Protein AF-U5S0H2-F1 (afdb_monomer)

Foldseek 3Di:
DDDDDDDCVVVPPDCQCVLLPLLNPDVPDVVSVVVVVCVVPPVVCVVVVVVVSVVVVTRDDDPVCVVVDDQDDVNDDPPD

Solvent-accessible surface area (backbone atoms only — not comparable to full-atom values): 5393 Å² total; per-residue (Å²): 136,93,75,90,83,76,67,62,88,81,54,69,88,68,61,62,69,61,40,56,31,80,85,62,58,73,73,91,42,72,65,54,56,51,49,53,56,43,54,75,75,42,67,89,50,44,69,59,54,54,52,49,48,63,73,68,50,58,61,72,72,66,75,80,54,58,84,77,46,92,78,44,78,94,74,52,81,80,84,124

Secondary structure (DSSP, 8-state):
-------TTT-SS--HHHHT-GGGS-SSSHHHHHHHHHHHH-GGGHHHHHHHHHHHTTT---GGGGGGS---GGG-----

Mean predicted aligned error: 6.35 Å

Sequence (80 aa):
YLTWRTDMAVCSHCPVCQGTCPFNAFDKSGVHELVKGTVANTSIFNGFFTSMDKSFDYGRKPPEEWWNSEQPVTGIDTSI

Radius of gyration: 15.58 Å; Cα contacts (8 Å, |Δi|>4): 30; chains: 1; bounding box: 32×31×41 Å

pLDDT: mean 84.63, std 6.67, range [57.72, 93.69]

Structure (mmCIF, N/CA/C/O backbone):
data_AF-U5S0H2-F1
#
_entry.id   AF-U5S0H2-F1
#
loop_
_atom_site.group_PDB
_atom_site.id
_atom_site.type_symbol
_atom_site.label_atom_id
_atom_site.label_alt_id
_atom_site.label_comp_id
_atom_site.label_asym_id
_atom_site.label_entity_id
_atom_site.label_seq_id
_atom_site.pdbx_PDB_ins_code
_atom_site.Cartn_x
_atom_site.Cartn_y
_atom_site.Cartn_z
_atom_site.occupancy
_atom_site.B_iso_or_equiv
_atom_site.auth_seq_id
_atom_site.auth_comp_id
_atom_site.auth_asym_id
_atom_site.auth_atom_id
_atom_site.pdbx_PDB_model_num
ATOM 1 N N . TYR A 1 1 ? 12.514 -6.834 22.888 1.00 61.94 1 TYR A N 1
ATOM 2 C CA . TYR A 1 1 ? 11.732 -5.996 21.957 1.00 61.94 1 TYR A CA 1
ATOM 3 C C . TYR A 1 1 ? 11.137 -6.890 20.883 1.00 61.94 1 TYR A C 1
ATOM 5 O O . TYR A 1 1 ? 11.897 -7.576 20.210 1.00 61.94 1 TYR A O 1
ATOM 13 N N . LEU A 1 2 ? 9.807 -6.964 20.788 1.00 88.81 2 LEU A N 1
ATOM 14 C CA . LEU A 1 2 ? 9.107 -7.811 19.816 1.00 88.81 2 LEU A CA 1
ATOM 15 C C . LEU A 1 2 ? 9.019 -7.061 18.483 1.00 88.81 2 LEU A C 1
ATOM 17 O O . LEU A 1 2 ? 8.548 -5.929 18.449 1.00 88.81 2 LEU A O 1
ATOM 21 N N . THR A 1 3 ? 9.517 -7.662 17.407 1.00 87.62 3 THR A N 1
ATOM 22 C CA . THR A 1 3 ? 9.450 -7.099 16.054 1.00 87.62 3 THR A CA 1
ATOM 23 C C . THR A 1 3 ? 9.326 -8.222 15.033 1.00 87.62 3 THR A C 1
ATOM 25 O O . THR A 1 3 ? 9.793 -9.338 15.275 1.00 87.62 3 THR A O 1
ATOM 28 N N . TRP 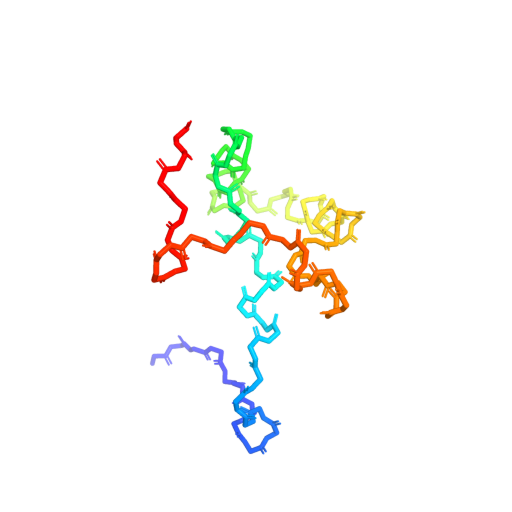A 1 4 ? 8.715 -7.921 13.892 1.00 88.31 4 TRP A N 1
ATOM 29 C CA . TRP A 1 4 ? 8.654 -8.828 12.754 1.00 88.31 4 TRP A CA 1
ATOM 30 C C . TRP A 1 4 ? 9.994 -8.782 12.017 1.00 88.31 4 TRP A C 1
ATOM 32 O O . TRP A 1 4 ? 10.446 -7.721 11.590 1.00 88.31 4 TRP A O 1
ATOM 42 N N . ARG A 1 5 ? 10.668 -9.930 11.907 1.00 88.12 5 ARG A N 1
ATOM 43 C CA . ARG A 1 5 ? 11.955 -10.050 11.213 1.00 88.12 5 ARG A CA 1
ATOM 44 C C . ARG A 1 5 ? 11.718 -10.506 9.777 1.00 88.12 5 ARG A C 1
ATOM 46 O O . ARG A 1 5 ? 11.252 -11.620 9.564 1.00 88.12 5 ARG A O 1
ATOM 53 N N . THR A 1 6 ? 12.048 -9.657 8.812 1.00 86.81 6 THR A N 1
ATOM 54 C CA . THR A 1 6 ? 12.100 -10.018 7.390 1.00 86.81 6 THR A CA 1
ATOM 55 C C . THR A 1 6 ? 13.509 -10.455 7.000 1.00 86.81 6 THR A C 1
ATOM 57 O O . THR A 1 6 ? 14.490 -10.007 7.598 1.00 86.81 6 THR A O 1
ATOM 60 N N . ASP A 1 7 ? 13.619 -11.313 5.985 1.00 89.75 7 ASP A N 1
ATOM 61 C CA . ASP A 1 7 ? 14.910 -11.693 5.412 1.00 89.75 7 ASP A CA 1
ATOM 62 C C . ASP A 1 7 ? 15.442 -10.570 4.506 1.00 89.75 7 ASP A C 1
ATOM 64 O O . ASP A 1 7 ? 14.947 -10.338 3.400 1.00 89.75 7 ASP A O 1
ATOM 68 N N . MET A 1 8 ? 16.452 -9.852 4.996 1.00 85.56 8 MET A N 1
ATOM 69 C CA . MET A 1 8 ? 17.067 -8.735 4.276 1.00 85.56 8 MET A CA 1
ATOM 70 C C . MET A 1 8 ? 18.044 -9.185 3.182 1.00 85.56 8 MET A C 1
ATOM 72 O O . MET A 1 8 ? 18.387 -8.372 2.328 1.00 85.56 8 MET A O 1
ATOM 76 N N . ALA A 1 9 ? 18.477 -10.452 3.168 1.00 87.75 9 ALA A N 1
ATOM 77 C CA . ALA A 1 9 ? 19.295 -10.986 2.079 1.00 87.75 9 ALA A CA 1
ATOM 78 C C . ALA A 1 9 ? 18.454 -11.221 0.814 1.00 87.75 9 ALA A C 1
ATOM 80 O O . ALA A 1 9 ? 18.952 -11.069 -0.297 1.00 87.75 9 ALA A O 1
ATOM 81 N N . VAL A 1 10 ? 17.167 -11.541 0.986 1.00 87.56 10 VAL A N 1
ATOM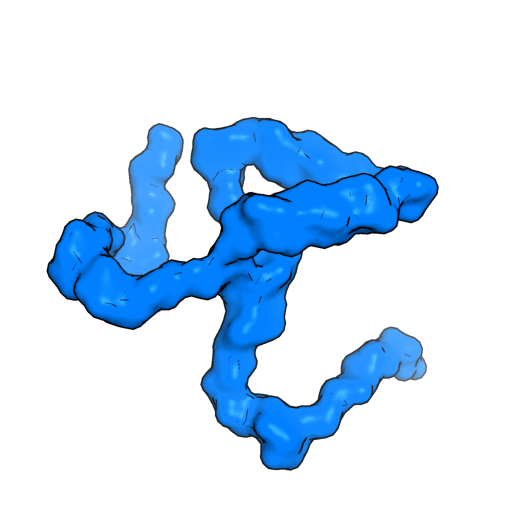 82 C CA . VAL A 1 10 ? 16.206 -11.711 -0.116 1.00 87.56 10 VAL A CA 1
ATOM 83 C C . VAL A 1 10 ? 15.581 -10.373 -0.532 1.00 87.56 10 VAL A C 1
ATOM 85 O O . VAL A 1 10 ? 15.294 -10.154 -1.706 1.00 87.56 10 VAL A O 1
ATOM 88 N N . CYS A 1 11 ? 15.380 -9.452 0.413 1.00 83.56 11 CYS A N 1
ATOM 89 C CA . CYS A 1 11 ? 14.708 -8.171 0.186 1.00 83.56 11 CYS A CA 1
ATOM 90 C C . CYS A 1 11 ? 15.693 -7.006 -0.061 1.00 83.56 11 CYS A C 1
ATOM 92 O O . CYS A 1 11 ? 15.669 -6.000 0.650 1.00 83.56 11 CYS A O 1
ATOM 94 N N . SER A 1 12 ? 16.573 -7.104 -1.065 1.00 80.56 12 SER A N 1
ATOM 95 C CA . SER A 1 12 ? 17.460 -5.983 -1.417 1.00 80.56 12 SER A CA 1
ATOM 96 C C . SER A 1 12 ? 16.727 -4.957 -2.292 1.00 80.56 12 SER A C 1
ATOM 98 O O . SER A 1 12 ? 16.454 -5.222 -3.461 1.00 80.56 12 SER A O 1
ATOM 100 N N . HIS A 1 13 ? 16.426 -3.775 -1.745 1.00 79.31 13 HIS A N 1
ATOM 101 C CA . HIS A 1 13 ? 15.869 -2.622 -2.479 1.00 79.31 13 HIS A CA 1
ATOM 102 C C . HIS A 1 13 ? 14.495 -2.825 -3.151 1.00 79.31 13 HIS A C 1
ATOM 104 O O . HIS A 1 13 ? 14.148 -2.081 -4.064 1.00 79.31 13 HIS A O 1
ATOM 110 N N . CYS A 1 14 ? 13.682 -3.788 -2.707 1.00 79.38 14 CYS A N 1
ATOM 111 C CA . CYS A 1 14 ? 12.335 -3.994 -3.246 1.00 79.38 14 CYS A CA 1
ATOM 112 C C . CYS A 1 14 ? 11.312 -3.035 -2.589 1.00 79.38 14 CYS A C 1
ATOM 114 O O . CYS A 1 14 ? 11.064 -3.166 -1.390 1.00 79.38 14 CYS A O 1
ATOM 116 N N . PRO A 1 15 ? 10.664 -2.107 -3.327 1.00 82.69 15 PRO A N 1
ATOM 117 C CA . PRO A 1 15 ? 9.687 -1.167 -2.759 1.00 82.69 15 PRO A CA 1
ATOM 118 C C . PRO A 1 15 ? 8.253 -1.726 -2.694 1.00 82.69 15 PRO A C 1
ATOM 120 O O . PRO A 1 15 ? 7.325 -1.023 -2.292 1.00 82.69 15 PRO A O 1
ATOM 123 N N . VAL A 1 16 ? 8.036 -2.987 -3.092 1.00 86.06 16 VAL A N 1
ATOM 124 C CA . VAL A 1 16 ? 6.688 -3.557 -3.288 1.00 86.06 16 VAL A CA 1
ATOM 125 C C . VAL A 1 16 ? 5.860 -3.542 -2.004 1.00 86.06 16 VAL A C 1
ATOM 127 O O . VAL A 1 16 ? 4.671 -3.239 -2.054 1.00 86.06 16 VAL A O 1
ATOM 130 N N . CYS A 1 17 ? 6.476 -3.822 -0.853 1.00 87.62 17 CYS A N 1
ATOM 131 C CA . CYS A 1 17 ? 5.782 -3.815 0.436 1.00 87.62 17 CYS A CA 1
ATOM 132 C C . CYS A 1 17 ? 5.275 -2.421 0.830 1.00 87.62 17 CYS A C 1
ATOM 134 O O . CYS A 1 17 ? 4.219 -2.317 1.447 1.00 87.62 17 CYS A O 1
ATOM 136 N N . GLN A 1 18 ? 5.990 -1.356 0.453 1.00 87.38 18 GLN A N 1
ATOM 137 C CA . GLN A 1 18 ? 5.542 0.013 0.697 1.00 87.38 18 GLN A CA 1
ATOM 138 C C . GLN A 1 18 ? 4.408 0.399 -0.252 1.00 87.38 18 GLN A C 1
ATOM 140 O O . GLN A 1 18 ? 3.428 0.980 0.202 1.00 87.38 18 GLN A O 1
ATOM 145 N N . GLY A 1 19 ? 4.500 0.042 -1.537 1.00 85.25 19 GLY A N 1
ATOM 146 C CA . GLY A 1 19 ? 3.453 0.349 -2.517 1.00 85.25 19 GLY A CA 1
ATOM 147 C C . GLY A 1 19 ? 2.120 -0.342 -2.218 1.00 85.25 19 GLY A C 1
ATOM 148 O O . GLY A 1 19 ? 1.076 0.288 -2.307 1.00 85.25 19 GLY A O 1
ATOM 149 N N . THR A 1 20 ? 2.155 -1.613 -1.805 1.00 86.94 20 THR A N 1
ATOM 150 C CA . THR A 1 20 ? 0.952 -2.420 -1.514 1.00 86.94 20 THR A CA 1
ATOM 151 C C . THR A 1 20 ? 0.402 -2.236 -0.097 1.00 86.94 20 THR A C 1
ATOM 153 O O . THR A 1 20 ? -0.548 -2.916 0.277 1.00 86.94 20 THR A O 1
ATOM 156 N N . CYS A 1 21 ? 1.029 -1.407 0.742 1.00 89.00 21 CYS A N 1
ATOM 157 C CA . CYS A 1 21 ? 0.583 -1.230 2.119 1.00 89.00 21 CYS A CA 1
ATOM 158 C C . CYS A 1 21 ? -0.772 -0.495 2.136 1.00 89.00 21 CYS A C 1
ATOM 160 O O . CYS A 1 21 ? -0.823 0.643 1.666 1.00 89.00 21 CYS A O 1
ATOM 162 N N . PRO A 1 22 ? -1.833 -1.045 2.759 1.00 85.75 22 PRO A N 1
ATOM 163 C CA . PRO A 1 22 ? -3.147 -0.390 2.802 1.00 85.75 22 PRO A CA 1
ATOM 164 C C . PRO A 1 22 ? -3.122 0.996 3.471 1.00 85.75 22 PRO A C 1
ATOM 166 O O . PRO A 1 22 ? -3.954 1.858 3.195 1.00 85.75 22 PRO A O 1
ATOM 169 N N . PHE A 1 23 ? -2.140 1.242 4.346 1.00 87.25 23 PHE A N 1
ATOM 170 C CA . PHE A 1 23 ? -1.952 2.539 5.002 1.00 87.25 23 PHE A CA 1
ATOM 171 C C . PHE A 1 23 ? -1.337 3.607 4.087 1.00 87.25 23 PHE A C 1
ATOM 173 O O . PHE A 1 23 ? -1.502 4.792 4.367 1.00 87.25 23 PHE A O 1
ATOM 180 N N . ASN A 1 24 ? -0.698 3.205 2.986 1.00 86.38 24 ASN A N 1
ATOM 181 C CA . ASN A 1 24 ? -0.107 4.106 1.993 1.00 86.38 24 ASN A CA 1
ATOM 182 C C . ASN A 1 24 ? -1.062 4.448 0.838 1.00 86.38 24 ASN A C 1
ATOM 184 O O . ASN A 1 24 ? -0.665 5.155 -0.087 1.00 86.38 24 ASN A O 1
ATOM 188 N N . ALA A 1 25 ? -2.315 3.979 0.870 1.00 81.19 25 ALA A N 1
ATOM 189 C CA . ALA A 1 25 ? -3.333 4.448 -0.065 1.00 81.19 25 ALA A CA 1
ATOM 190 C C . ALA A 1 25 ? -3.513 5.972 0.084 1.00 81.19 25 ALA A C 1
ATOM 192 O O . ALA A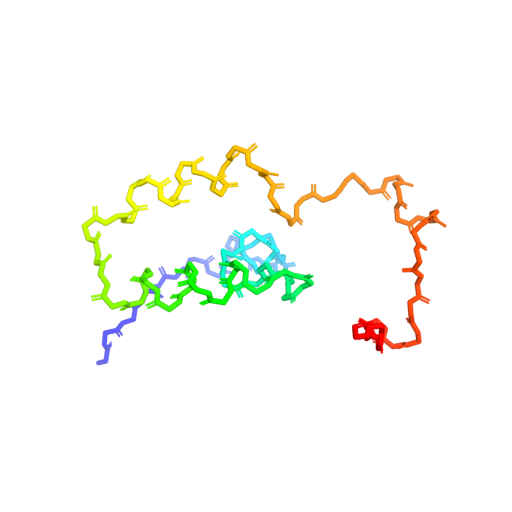 1 25 ? -3.653 6.464 1.207 1.00 81.19 25 ALA A O 1
ATOM 193 N N . PHE A 1 26 ? -3.476 6.705 -1.034 1.00 73.12 26 PHE A N 1
ATOM 194 C CA . PHE A 1 26 ? -3.560 8.169 -1.053 1.00 73.12 26 PHE A CA 1
ATOM 195 C C . PHE A 1 26 ? -4.897 8.677 -0.499 1.00 73.12 26 PHE A C 1
ATOM 197 O O . PHE A 1 26 ? -5.958 8.140 -0.814 1.00 73.12 26 PHE A O 1
ATOM 204 N N . ASP A 1 27 ? -4.850 9.779 0.250 1.00 66.81 27 ASP A N 1
ATOM 205 C CA . ASP A 1 27 ? -6.006 10.359 0.948 1.00 66.81 27 ASP A CA 1
ATOM 206 C C . ASP A 1 27 ? -6.901 11.236 0.047 1.00 66.81 27 ASP A C 1
ATOM 208 O O . ASP A 1 27 ? -7.654 12.072 0.536 1.00 66.81 27 ASP A O 1
ATOM 212 N N . LYS A 1 28 ? -6.901 11.013 -1.278 1.00 68.56 28 LYS A N 1
ATOM 213 C CA . LYS A 1 28 ? -7.799 11.730 -2.215 1.00 68.56 28 LYS A CA 1
ATOM 214 C C . LYS A 1 28 ? -9.292 11.475 -1.940 1.00 68.56 28 LYS A C 1
ATOM 216 O O . LYS A 1 28 ? -10.154 12.123 -2.522 1.00 68.56 28 LYS A O 1
ATOM 221 N N . SER A 1 29 ? -9.611 10.519 -1.065 1.00 72.50 29 SER A N 1
ATOM 222 C CA . SER A 1 29 ? -10.955 10.247 -0.561 1.00 72.50 29 SER A CA 1
ATOM 223 C C . SER A 1 29 ? -10.911 10.043 0.953 1.00 72.50 29 SER A C 1
ATOM 225 O O . SER A 1 29 ? -10.192 9.168 1.439 1.00 72.50 29 SER A O 1
ATOM 227 N N . GLY A 1 30 ? -11.749 10.776 1.698 1.00 79.69 30 GLY A N 1
ATOM 228 C CA . GLY A 1 30 ? -11.870 10.641 3.159 1.00 79.69 30 GLY A CA 1
ATOM 229 C C . GLY A 1 30 ? -12.322 9.250 3.633 1.00 79.69 30 GLY A C 1
ATOM 230 O O . GLY A 1 30 ? -12.194 8.912 4.808 1.00 79.69 30 GLY A O 1
ATOM 231 N N . VAL A 1 31 ? -12.803 8.394 2.721 1.00 84.25 31 VAL A N 1
ATOM 232 C CA . VAL A 1 31 ? -13.120 6.988 3.022 1.00 84.25 31 VAL A CA 1
ATOM 233 C C . VAL A 1 31 ? -11.870 6.216 3.448 1.00 84.25 31 VAL A C 1
ATOM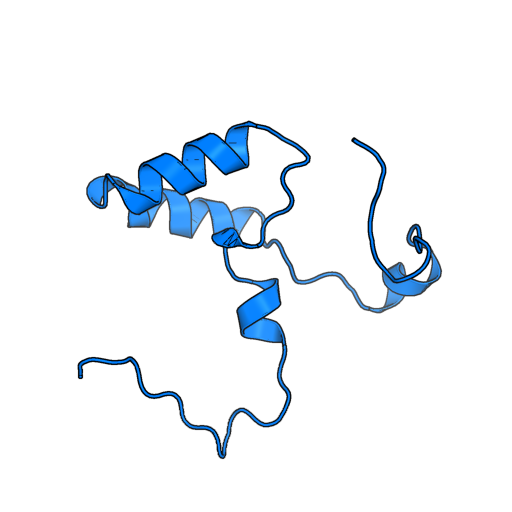 235 O O . VAL A 1 31 ? -11.954 5.385 4.352 1.00 84.25 31 VAL A O 1
ATOM 238 N N . HIS A 1 32 ? -10.705 6.490 2.851 1.00 86.00 32 HIS A N 1
ATOM 239 C CA . HIS A 1 32 ? -9.471 5.794 3.223 1.00 86.00 32 HIS A CA 1
ATOM 240 C C . HIS A 1 32 ? -9.022 6.143 4.646 1.00 86.00 32 HIS A C 1
ATOM 242 O O . HIS A 1 32 ? -8.550 5.258 5.356 1.00 86.00 32 HIS A O 1
ATOM 248 N N . GLU A 1 33 ? -9.240 7.374 5.107 1.00 86.69 33 GLU A N 1
ATOM 249 C CA . GLU A 1 33 ? -8.935 7.784 6.481 1.00 86.69 33 GLU A CA 1
ATOM 250 C C . GLU A 1 33 ? -9.841 7.072 7.498 1.00 86.69 33 GLU A C 1
ATOM 252 O O . GLU A 1 33 ? -9.359 6.507 8.485 1.00 86.69 33 GLU A O 1
ATOM 257 N N . LEU A 1 34 ? -11.144 6.987 7.203 1.00 87.44 34 LEU A N 1
ATOM 258 C CA . LEU A 1 34 ? -12.100 6.234 8.016 1.00 87.44 34 LEU A CA 1
ATOM 259 C C . LEU A 1 34 ? -11.720 4.747 8.093 1.00 87.44 34 LEU A C 1
ATOM 261 O O . LEU A 1 34 ? -11.657 4.174 9.182 1.00 87.44 34 LEU A O 1
ATOM 265 N N . VAL A 1 35 ? -11.426 4.114 6.954 1.00 87.75 35 VAL A N 1
ATOM 266 C CA . VAL A 1 35 ? -11.049 2.693 6.911 1.00 87.75 35 VAL A CA 1
ATOM 267 C C . VAL A 1 35 ? -9.754 2.452 7.690 1.00 87.75 35 VAL A C 1
ATOM 269 O O . VAL A 1 35 ? -9.730 1.560 8.537 1.00 87.75 35 VAL A O 1
ATOM 272 N N . LYS A 1 36 ? -8.713 3.278 7.510 1.00 88.75 36 LYS A N 1
ATOM 273 C CA . LYS A 1 36 ? -7.459 3.187 8.286 1.00 88.75 36 LYS A CA 1
ATOM 274 C C . LYS A 1 36 ? -7.724 3.302 9.794 1.00 88.75 36 LYS A C 1
ATOM 276 O O . LYS A 1 36 ? -7.232 2.475 10.565 1.00 88.75 36 LYS A O 1
ATOM 281 N N . GLY A 1 37 ? -8.546 4.268 10.211 1.00 89.44 37 GLY A N 1
ATOM 282 C CA . GLY A 1 37 ? -8.935 4.456 11.612 1.00 89.44 37 GLY A CA 1
ATOM 283 C C . GLY A 1 37 ? -9.712 3.267 12.186 1.00 89.44 37 GLY A C 1
ATOM 284 O O . GLY A 1 37 ? -9.463 2.849 13.318 1.00 89.44 37 GLY A O 1
ATOM 285 N N . THR A 1 38 ? -10.613 2.669 11.406 1.00 90.12 38 THR A N 1
ATOM 286 C CA . THR A 1 38 ? -11.376 1.485 11.838 1.00 90.12 38 THR A CA 1
ATOM 287 C C . THR A 1 38 ? -10.496 0.240 11.940 1.00 90.12 38 THR A C 1
ATOM 289 O O . THR A 1 38 ? -10.538 -0.433 12.965 1.00 90.12 38 THR A O 1
ATOM 292 N N . VAL A 1 39 ? -9.637 -0.038 10.951 1.00 91.19 39 VAL A N 1
ATOM 293 C CA . VAL A 1 39 ? -8.708 -1.187 10.953 1.00 91.19 39 VAL A CA 1
ATOM 294 C C . VAL A 1 39 ? -7.726 -1.115 12.125 1.00 91.19 39 VAL A C 1
ATOM 296 O O . VAL A 1 39 ? -7.413 -2.139 12.730 1.00 91.19 39 VAL A O 1
ATOM 299 N N . ALA A 1 40 ? -7.272 0.088 12.488 1.00 89.31 40 ALA A N 1
ATOM 300 C CA . ALA A 1 40 ? -6.366 0.285 13.619 1.00 89.31 40 ALA A CA 1
ATOM 301 C C . ALA A 1 40 ? -7.004 -0.057 14.978 1.00 89.31 40 ALA A C 1
ATOM 303 O O . ALA A 1 40 ? -6.304 -0.498 15.887 1.00 89.31 40 ALA A O 1
ATOM 304 N N . ASN A 1 41 ? -8.320 0.129 15.120 1.00 92.50 41 ASN A N 1
ATOM 305 C CA . ASN A 1 41 ? -9.018 0.001 16.404 1.00 92.50 41 ASN A CA 1
ATOM 306 C C . ASN A 1 41 ? -9.932 -1.228 16.497 1.00 92.50 41 ASN A C 1
ATOM 308 O O . ASN A 1 41 ? -10.297 -1.649 17.590 1.00 92.50 41 ASN A O 1
ATOM 312 N N . THR A 1 42 ? -10.363 -1.790 15.369 1.00 92.31 42 THR A N 1
ATOM 313 C CA . THR A 1 42 ? -11.432 -2.794 15.304 1.00 92.31 42 THR A CA 1
ATOM 314 C C . THR A 1 42 ? -11.028 -3.945 14.387 1.00 92.31 42 THR A C 1
ATOM 316 O O . THR A 1 42 ? -11.348 -3.988 13.200 1.00 92.31 42 THR A O 1
ATOM 319 N N . SER A 1 43 ? -10.340 -4.927 14.969 1.00 91.62 43 SER A N 1
ATOM 320 C CA . SER A 1 43 ? -9.704 -6.026 14.232 1.00 91.62 43 SER A CA 1
ATOM 321 C C . SER A 1 43 ? -10.669 -7.047 13.617 1.00 91.62 43 SER A C 1
ATOM 323 O O . SER A 1 43 ? -10.271 -7.799 12.726 1.00 91.62 43 SER A O 1
ATOM 325 N N . ILE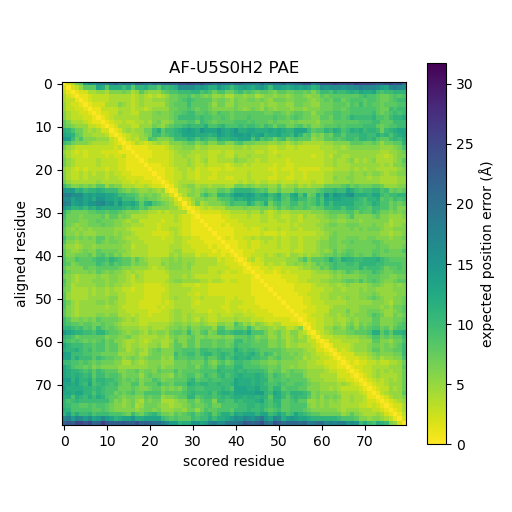 A 1 44 ? -11.940 -7.076 14.039 1.00 93.69 44 ILE A N 1
ATOM 326 C CA . ILE A 1 44 ? -12.939 -8.032 13.527 1.00 93.69 44 ILE A CA 1
ATOM 327 C C . ILE A 1 44 ? -13.207 -7.860 12.021 1.00 93.69 44 ILE A C 1
ATOM 329 O O . ILE A 1 44 ? -13.558 -8.824 11.345 1.00 93.69 44 ILE A O 1
ATOM 333 N N . PHE A 1 45 ? -12.984 -6.662 11.471 1.00 90.81 45 PHE A N 1
ATOM 334 C CA . PHE A 1 45 ? -13.198 -6.368 10.051 1.00 90.81 45 PHE A CA 1
ATOM 335 C C . PHE A 1 45 ? -11.941 -6.530 9.186 1.00 90.81 45 PHE A C 1
ATOM 337 O O . PHE A 1 45 ? -12.003 -6.331 7.973 1.00 90.81 45 PHE A O 1
ATOM 344 N N . 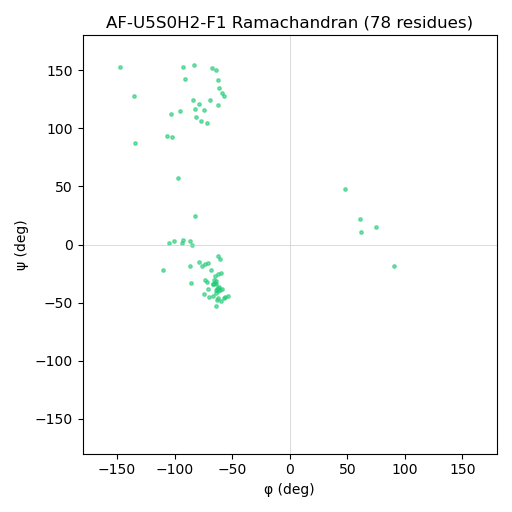ASN A 1 46 ? -10.805 -6.936 9.760 1.00 89.56 46 ASN A N 1
ATOM 345 C CA . ASN A 1 46 ? -9.537 -6.991 9.028 1.00 89.56 46 ASN A CA 1
ATOM 346 C C . ASN A 1 46 ? -9.603 -7.902 7.795 1.00 89.56 46 ASN A C 1
ATOM 348 O O . ASN A 1 46 ? -9.059 -7.556 6.750 1.00 89.56 46 ASN A O 1
ATOM 352 N N . GLY A 1 47 ? -10.305 -9.038 7.878 1.00 91.56 47 GLY A N 1
ATOM 353 C CA . GLY A 1 47 ? -10.487 -9.940 6.734 1.00 91.56 47 GLY A CA 1
ATOM 354 C C . GLY A 1 47 ? -11.282 -9.309 5.583 1.00 91.56 47 GLY A C 1
ATOM 355 O O . GLY A 1 47 ? -10.920 -9.477 4.416 1.00 91.56 47 GLY A O 1
ATOM 356 N N . PHE A 1 48 ? -12.321 -8.534 5.909 1.00 92.25 48 PHE A N 1
ATOM 357 C CA . PHE A 1 48 ? -13.118 -7.797 4.927 1.00 92.25 48 PHE A CA 1
ATOM 358 C C . PHE A 1 48 ? -12.264 -6.739 4.221 1.00 92.25 48 PHE A C 1
ATOM 360 O O . PHE A 1 48 ? -12.147 -6.759 2.995 1.00 92.25 48 PHE A O 1
ATOM 367 N N . PHE A 1 49 ? -11.581 -5.885 4.986 1.00 90.25 49 PHE A N 1
ATOM 368 C CA . PHE A 1 49 ? -10.754 -4.820 4.417 1.00 90.25 49 PHE A CA 1
ATOM 369 C C . PHE A 1 49 ? -9.538 -5.349 3.647 1.00 90.25 49 PHE A C 1
ATOM 371 O O . PHE A 1 49 ? -9.196 -4.797 2.608 1.00 90.25 49 PHE A O 1
ATOM 378 N N . THR A 1 50 ? -8.943 -6.470 4.073 1.00 89.69 50 THR A N 1
ATOM 379 C CA . THR A 1 50 ? -7.867 -7.136 3.312 1.00 89.69 50 THR A CA 1
ATOM 380 C C . THR A 1 50 ? -8.360 -7.642 1.955 1.00 89.69 50 THR A C 1
ATOM 382 O O . THR A 1 50 ? -7.631 -7.597 0.968 1.00 89.69 50 THR A O 1
ATOM 385 N N . SER A 1 51 ? -9.592 -8.153 1.887 1.00 92.12 51 SER A N 1
ATOM 386 C CA . SER A 1 51 ? -10.173 -8.636 0.627 1.00 92.12 51 SER A CA 1
ATOM 387 C C . SER A 1 51 ? -10.493 -7.479 -0.316 1.00 92.12 51 SER A C 1
ATOM 389 O O . SER A 1 51 ? -10.270 -7.577 -1.518 1.00 92.12 51 SER A O 1
ATOM 391 N N . MET A 1 52 ? -10.967 -6.370 0.248 1.00 89.88 52 MET A N 1
ATOM 392 C CA . MET A 1 52 ? -11.238 -5.137 -0.476 1.00 89.88 52 MET A CA 1
ATOM 393 C C . MET A 1 52 ? -9.958 -4.540 -1.077 1.00 89.88 52 MET A C 1
ATOM 395 O O . MET A 1 52 ? -9.929 -4.255 -2.269 1.00 89.88 52 MET A O 1
ATOM 399 N N . ASP A 1 53 ? -8.887 -4.431 -0.290 1.00 88.31 53 ASP A N 1
ATOM 400 C CA . ASP A 1 53 ? -7.577 -3.947 -0.747 1.00 88.31 53 ASP A CA 1
ATOM 401 C C . ASP A 1 53 ? -7.038 -4.768 -1.932 1.00 88.31 53 ASP A C 1
ATOM 403 O O . ASP A 1 53 ? -6.676 -4.212 -2.966 1.00 88.31 53 ASP A O 1
ATOM 407 N N . LYS A 1 54 ? -7.123 -6.104 -1.851 1.00 87.94 54 LYS A N 1
ATOM 408 C CA . LYS A 1 54 ? -6.763 -7.005 -2.962 1.00 87.94 54 LYS A CA 1
ATOM 409 C C . LYS A 1 54 ? -7.651 -6.844 -4.194 1.00 87.94 54 LYS A C 1
ATOM 411 O O . LYS A 1 54 ? -7.177 -7.053 -5.302 1.00 87.94 54 LYS A O 1
ATOM 416 N N . SER A 1 55 ? -8.935 -6.537 -4.010 1.00 89.62 55 SER A N 1
ATOM 417 C CA . SER A 1 55 ? -9.869 -6.342 -5.123 1.00 89.62 55 SER A CA 1
ATOM 418 C C . SER A 1 55 ? -9.615 -5.039 -5.871 1.00 89.62 55 SER A C 1
ATOM 420 O O . SER A 1 55 ? -9.893 -4.971 -7.065 1.00 89.62 55 SER A O 1
ATOM 422 N N . PHE A 1 56 ? -9.150 -4.006 -5.172 1.00 84.44 56 PHE A N 1
ATOM 423 C CA . PHE A 1 56 ? -8.793 -2.732 -5.785 1.00 84.44 56 PHE A CA 1
ATOM 424 C C . PHE A 1 56 ? -7.345 -2.701 -6.300 1.00 84.44 56 PHE A C 1
ATOM 426 O O . PHE A 1 56 ? -7.037 -1.855 -7.135 1.00 84.44 56 PHE A O 1
ATOM 433 N N . ASP A 1 57 ? -6.492 -3.617 -5.823 1.00 84.31 57 ASP A N 1
ATOM 434 C CA . ASP A 1 57 ? -5.093 -3.828 -6.236 1.00 84.31 57 ASP A CA 1
ATOM 435 C C . ASP A 1 57 ? -4.278 -2.523 -6.290 1.00 84.31 57 ASP A C 1
ATOM 437 O O . ASP A 1 57 ? -3.586 -2.201 -7.258 1.00 84.31 57 ASP A O 1
ATOM 441 N N . TYR A 1 58 ? -4.385 -1.726 -5.222 1.00 78.19 58 TYR A N 1
ATOM 442 C CA . TYR A 1 58 ? -3.674 -0.458 -5.115 1.00 78.19 58 TYR A CA 1
ATOM 443 C C . TYR A 1 58 ? -2.147 -0.652 -5.081 1.00 78.19 58 TYR A C 1
ATOM 445 O O . TYR A 1 58 ? -1.610 -1.635 -4.572 1.00 78.19 58 TYR A O 1
ATOM 453 N N . GLY A 1 59 ? -1.419 0.344 -5.597 1.00 76.31 59 GLY A N 1
ATOM 454 C CA . GLY A 1 59 ? 0.038 0.438 -5.460 1.00 76.31 59 GLY A CA 1
ATOM 455 C C . GLY A 1 59 ? 0.861 -0.224 -6.566 1.00 76.31 59 GLY A C 1
ATOM 456 O O . GLY A 1 59 ? 2.022 0.147 -6.743 1.00 76.31 59 GLY A O 1
ATOM 457 N N . ARG A 1 60 ? 0.285 -1.139 -7.357 1.00 79.94 60 ARG A N 1
ATOM 458 C CA . ARG A 1 60 ? 0.943 -1.727 -8.536 1.00 79.94 60 ARG A CA 1
ATOM 459 C C . ARG A 1 60 ? 0.415 -1.092 -9.814 1.00 79.94 60 ARG A C 1
ATOM 461 O O . ARG A 1 60 ? -0.578 -1.531 -10.376 1.00 79.94 60 ARG A O 1
ATOM 468 N N . LYS A 1 61 ? 1.096 -0.044 -10.274 1.00 80.06 61 LYS A N 1
ATOM 469 C CA . LYS A 1 61 ? 0.796 0.576 -11.569 1.00 80.06 61 LYS A CA 1
ATOM 470 C C . LYS A 1 61 ? 1.633 -0.069 -12.676 1.00 80.06 61 LYS A C 1
ATOM 472 O O . LYS A 1 61 ? 2.798 -0.393 -12.418 1.00 80.06 61 LYS A O 1
ATOM 477 N N . PRO A 1 62 ? 1.078 -0.254 -13.884 1.00 83.62 62 PRO A N 1
ATOM 478 C CA . PRO A 1 62 ? 1.858 -0.716 -15.021 1.00 83.62 62 PRO A CA 1
ATOM 479 C C . PRO A 1 62 ? 2.969 0.302 -15.334 1.00 83.62 62 PRO A C 1
ATOM 481 O O . PRO A 1 62 ? 2.726 1.514 -15.335 1.00 83.62 62 PRO A O 1
ATOM 484 N N . PRO A 1 63 ? 4.209 -0.158 -15.565 1.00 82.88 63 PRO A N 1
ATOM 485 C CA . PRO A 1 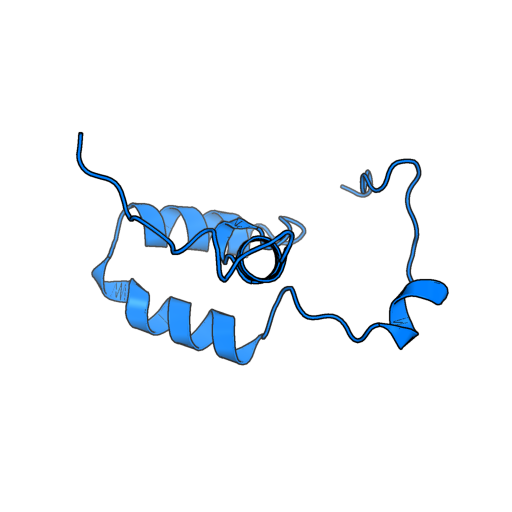63 ? 5.349 0.731 -15.757 1.00 82.88 63 PRO A CA 1
ATOM 486 C C . PRO A 1 63 ? 5.227 1.577 -17.030 1.00 82.88 63 PRO A C 1
ATOM 488 O O . PRO A 1 63 ? 5.775 2.676 -17.073 1.00 82.88 63 PRO A O 1
ATOM 491 N N . GLU A 1 64 ? 4.505 1.113 -18.055 1.00 86.94 64 GLU A N 1
ATOM 492 C CA . GLU A 1 64 ? 4.298 1.872 -19.294 1.00 86.94 64 GLU A CA 1
ATOM 493 C C . GLU A 1 64 ? 3.507 3.174 -19.102 1.00 86.94 64 GLU A C 1
ATOM 495 O O . GLU A 1 64 ? 3.765 4.161 -19.795 1.00 86.94 64 GLU A O 1
ATOM 500 N N . GLU A 1 65 ? 2.580 3.214 -18.144 1.00 86.50 65 GLU A N 1
ATOM 501 C CA . GLU A 1 65 ? 1.740 4.389 -17.890 1.00 86.50 65 GLU A CA 1
ATOM 502 C C . GLU A 1 65 ? 2.516 5.522 -17.212 1.00 86.50 65 GLU A C 1
ATOM 504 O O . GLU A 1 65 ? 2.092 6.677 -17.261 1.00 86.50 65 GLU A O 1
ATOM 509 N N . TRP A 1 66 ? 3.683 5.223 -16.631 1.00 84.00 66 TRP A N 1
ATOM 510 C CA . TRP A 1 66 ? 4.505 6.189 -15.904 1.00 84.00 66 TRP A CA 1
ATOM 511 C C . TRP A 1 66 ? 4.821 7.444 -16.727 1.00 84.00 66 TRP A C 1
ATOM 513 O O . TRP A 1 66 ? 4.700 8.567 -16.231 1.00 84.00 66 TRP A O 1
ATOM 523 N N . TRP A 1 67 ? 5.188 7.261 -17.997 1.00 86.56 67 TRP A N 1
ATOM 524 C CA . TRP A 1 67 ? 5.590 8.351 -18.892 1.00 86.56 67 TRP A CA 1
ATOM 525 C C . TRP A 1 67 ? 4.448 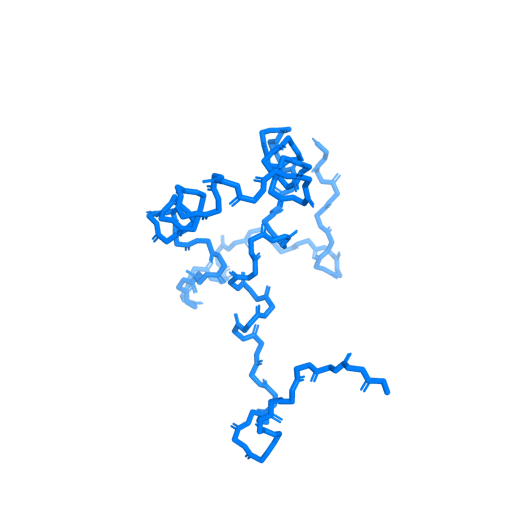9.291 -19.266 1.00 86.56 67 TRP A C 1
ATOM 527 O O . TRP A 1 67 ? 4.698 10.429 -19.647 1.00 86.56 67 TRP A O 1
ATOM 537 N N . ASN A 1 68 ? 3.211 8.813 -19.147 1.00 89.62 68 ASN A N 1
ATOM 538 C CA . ASN A 1 68 ? 2.005 9.564 -19.477 1.00 89.62 68 ASN A CA 1
ATOM 539 C C . ASN A 1 68 ? 1.267 10.054 -18.222 1.00 89.62 68 ASN A C 1
ATOM 541 O O . ASN A 1 68 ? 0.209 10.667 -18.336 1.00 89.62 68 ASN A O 1
ATOM 545 N N . SER A 1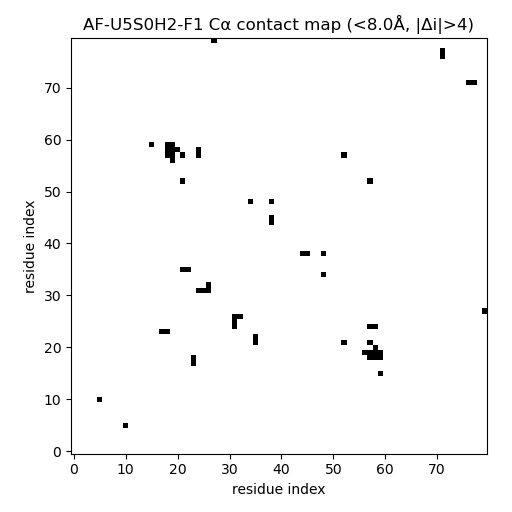 69 ? 1.800 9.766 -17.032 1.00 83.75 69 SER A N 1
ATOM 546 C CA . SER A 1 69 ? 1.208 10.187 -15.766 1.00 83.75 69 SER A CA 1
ATOM 547 C C . SER A 1 69 ? 1.610 11.617 -15.405 1.00 83.75 69 SER A C 1
ATOM 549 O O . SER A 1 69 ? 2.654 12.112 -15.830 1.00 83.75 69 SER A O 1
ATOM 551 N N . GLU A 1 70 ? 0.784 12.291 -14.607 1.00 84.31 70 GLU A N 1
ATOM 552 C CA . GLU A 1 70 ? 1.143 13.587 -14.035 1.00 84.31 70 GLU A CA 1
ATOM 553 C C . GLU A 1 70 ? 2.368 13.418 -13.124 1.00 84.31 70 GLU A C 1
ATOM 555 O O . GLU A 1 70 ? 2.340 12.659 -12.155 1.00 84.31 70 GLU A O 1
ATOM 560 N N . GLN A 1 71 ? 3.456 14.118 -13.452 1.00 85.06 71 GLN A N 1
ATOM 561 C CA . GLN A 1 71 ? 4.709 14.079 -12.699 1.00 85.06 71 GLN A CA 1
ATOM 562 C C . GLN A 1 71 ? 4.871 15.384 -11.912 1.00 85.06 71 GLN A C 1
ATOM 564 O O . GLN A 1 71 ? 5.382 16.370 -12.453 1.00 85.06 71 GLN A O 1
ATOM 569 N N . PRO A 1 72 ? 4.429 15.435 -10.645 1.00 84.81 72 PRO A N 1
ATOM 570 C CA . PRO A 1 72 ? 4.590 16.629 -9.837 1.00 84.81 72 PRO A CA 1
ATOM 571 C C . PRO A 1 72 ? 6.065 16.896 -9.523 1.00 84.81 72 PRO A C 1
ATOM 573 O O . PRO A 1 72 ? 6.889 15.982 -9.411 1.00 84.81 72 PRO A O 1
ATOM 576 N N . VAL A 1 73 ? 6.399 18.173 -9.328 1.00 84.88 73 VAL A N 1
ATOM 577 C CA . VAL A 1 73 ? 7.745 18.597 -8.927 1.00 84.88 73 VAL A CA 1
ATOM 578 C C . VAL A 1 73 ? 8.107 17.892 -7.617 1.00 84.88 73 VAL A C 1
ATOM 580 O O . VAL A 1 73 ? 7.338 17.917 -6.660 1.00 84.88 73 VAL A O 1
ATOM 583 N N . THR A 1 74 ? 9.263 17.225 -7.572 1.00 86.06 74 THR A N 1
ATOM 584 C CA . THR A 1 74 ? 9.730 16.393 -6.438 1.00 86.06 74 THR A CA 1
ATOM 585 C C . THR A 1 74 ? 8.865 15.174 -6.077 1.00 86.06 74 THR A C 1
ATOM 587 O O . THR A 1 74 ? 9.113 14.544 -5.053 1.00 86.06 74 THR A O 1
ATOM 590 N N . GLY A 1 75 ? 7.889 14.789 -6.909 1.00 81.62 75 GLY A N 1
ATOM 591 C CA . GLY A 1 75 ? 7.016 13.641 -6.631 1.00 81.62 75 GLY A CA 1
ATOM 592 C C . GLY A 1 75 ? 5.956 13.906 -5.555 1.00 81.62 75 GLY A C 1
ATOM 593 O O . GLY A 1 75 ? 5.367 12.960 -5.041 1.00 81.62 75 GLY A O 1
ATOM 594 N N . ILE A 1 76 ? 5.720 15.176 -5.208 1.00 82.69 76 ILE A N 1
ATOM 595 C CA . ILE A 1 76 ? 4.750 15.587 -4.189 1.00 82.69 76 ILE A CA 1
ATOM 596 C C . ILE A 1 76 ? 3.505 16.132 -4.881 1.00 82.69 76 ILE A C 1
ATOM 598 O O . ILE A 1 76 ? 3.548 17.198 -5.489 1.00 82.69 76 ILE A O 1
ATOM 602 N N . ASP A 1 77 ? 2.393 15.412 -4.767 1.00 79.81 77 ASP A N 1
ATOM 603 C CA . ASP A 1 77 ? 1.102 15.898 -5.245 1.00 79.81 77 ASP A CA 1
ATOM 604 C C . ASP A 1 77 ? 0.565 16.982 -4.296 1.00 79.81 77 ASP A C 1
ATOM 606 O O . ASP A 1 77 ? 0.313 16.723 -3.120 1.00 79.81 77 ASP A O 1
ATOM 610 N N . THR A 1 78 ? 0.431 18.209 -4.801 1.00 80.75 78 THR A N 1
ATOM 611 C CA . THR A 1 78 ? -0.121 19.356 -4.064 1.00 80.75 78 THR A CA 1
ATOM 612 C C . THR A 1 78 ? -1.574 19.648 -4.431 1.00 80.75 78 THR A C 1
ATOM 614 O O . THR A 1 78 ? -2.120 20.650 -3.965 1.00 80.75 78 THR A O 1
ATOM 617 N N . SER A 1 79 ? -2.190 18.839 -5.301 1.00 71.38 79 SER A N 1
ATOM 618 C CA . SER A 1 79 ? -3.625 18.928 -5.565 1.00 71.38 79 SER A CA 1
ATOM 619 C C . SER A 1 79 ? -4.369 18.387 -4.344 1.00 71.38 79 SER A C 1
ATOM 621 O O . SER A 1 79 ? -4.337 17.192 -4.054 1.00 71.38 79 SER A O 1
ATOM 623 N N . ILE A 1 80 ? -4.934 19.311 -3.564 1.00 57.72 80 ILE A N 1
ATOM 624 C CA . ILE A 1 80 ? -5.798 18.994 -2.423 1.00 57.72 80 ILE A CA 1
ATOM 625 C C . ILE A 1 80 ? -7.190 18.593 -2.909 1.00 57.72 80 ILE A C 1
ATOM 627 O O . ILE A 1 80 ? -7.649 19.181 -3.919 1.00 57.72 80 ILE A O 1
#